Protein AF-A0A916KN23-F1 (afdb_monomer_lite)

Secondary structure (DSSP, 8-state):
------HHHHHHHHHHTTEE--TTTSS-HHHHHHHSEESS-----HHHHHHHHHHHHHHH---SHHHHHHHHHHHHHHHHHTT--

Structure (mmCIF, N/CA/C/O backbone):
data_AF-A0A916KN23-F1
#
_entry.id   AF-A0A916KN23-F1
#
loop_
_atom_site.group_PDB
_atom_site.id
_atom_site.type_symbol
_atom_site.label_atom_id
_atom_site.label_alt_id
_atom_site.label_comp_id
_atom_site.label_asym_id
_atom_site.label_entity_id
_atom_site.label_seq_id
_atom_site.pdbx_PDB_ins_code
_atom_site.Cartn_x
_atom_site.Cartn_y
_atom_site.Cartn_z
_atom_site.occupancy
_atom_site.B_iso_or_equiv
_atom_site.auth_seq_id
_atom_site.auth_comp_id
_atom_site.auth_asym_id
_atom_site.auth_atom_id
_atom_site.pdbx_PDB_model_num
ATOM 1 N N . MET A 1 1 ? 19.060 12.072 6.789 1.00 39.47 1 MET A N 1
ATOM 2 C CA . MET A 1 1 ? 17.952 12.827 6.172 1.00 39.47 1 MET A CA 1
ATOM 3 C C . MET A 1 1 ? 16.687 12.019 6.385 1.00 39.47 1 MET A C 1
ATOM 5 O O . MET A 1 1 ? 16.599 10.924 5.851 1.00 39.47 1 MET A O 1
ATOM 9 N N . SER A 1 2 ? 15.772 12.479 7.235 1.00 47.31 2 SER A N 1
ATOM 10 C CA . SER A 1 2 ? 14.452 11.867 7.393 1.00 47.31 2 SER A CA 1
ATOM 11 C C . SER A 1 2 ? 13.679 12.091 6.094 1.00 47.31 2 SER A C 1
ATOM 13 O O . SER A 1 2 ? 13.241 13.207 5.832 1.00 47.31 2 SER A O 1
ATOM 15 N N . GLN A 1 3 ? 13.580 11.066 5.243 1.00 58.22 3 GLN A N 1
ATOM 16 C CA . GLN A 1 3 ? 12.698 11.110 4.078 1.00 58.22 3 GLN A CA 1
ATOM 17 C C . GLN A 1 3 ? 11.270 11.286 4.587 1.00 58.22 3 GLN A C 1
ATOM 19 O O . GLN A 1 3 ? 10.670 10.370 5.149 1.00 58.22 3 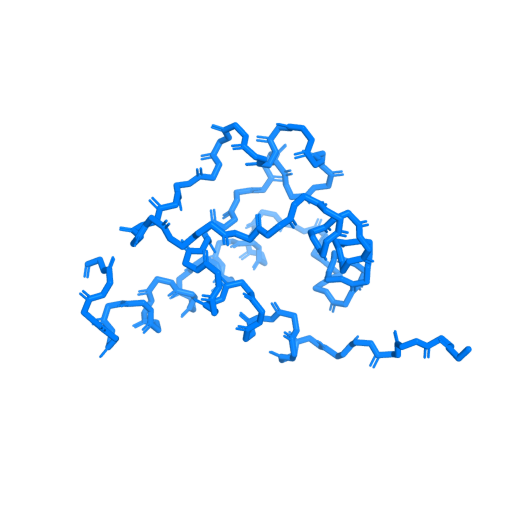GLN A O 1
ATOM 24 N N . GLN A 1 4 ? 10.754 12.502 4.455 1.00 68.38 4 GLN A N 1
ATOM 25 C CA . GLN A 1 4 ? 9.386 12.822 4.810 1.00 68.38 4 GLN A CA 1
ATOM 26 C C . GLN A 1 4 ? 8.509 12.380 3.641 1.00 68.38 4 GLN A C 1
ATOM 28 O O . GLN A 1 4 ? 8.206 13.167 2.753 1.00 68.38 4 GLN A O 1
ATOM 33 N N . VAL A 1 5 ? 8.184 11.086 3.613 1.00 80.94 5 VAL A N 1
ATOM 34 C CA . VAL A 1 5 ? 7.274 10.518 2.616 1.00 80.94 5 VAL A CA 1
ATOM 35 C C . VAL A 1 5 ? 5.887 11.092 2.867 1.00 80.94 5 VAL A C 1
ATOM 37 O O . VAL A 1 5 ? 5.358 10.994 3.976 1.00 80.94 5 VAL A O 1
ATOM 40 N N . ASN A 1 6 ? 5.299 11.716 1.854 1.00 88.25 6 ASN A N 1
ATOM 41 C CA . ASN A 1 6 ? 3.923 12.186 1.927 1.00 88.25 6 ASN A CA 1
ATOM 42 C C . ASN A 1 6 ? 2.937 11.076 1.513 1.00 88.25 6 ASN A C 1
ATOM 44 O O . ASN A 1 6 ? 3.308 10.034 0.966 1.00 88.25 6 ASN A O 1
ATOM 48 N N . LYS A 1 7 ? 1.645 11.289 1.787 1.00 87.44 7 LYS A N 1
ATOM 49 C CA . LYS A 1 7 ? 0.605 10.287 1.514 1.00 87.44 7 LYS A CA 1
ATOM 50 C C . LYS A 1 7 ? 0.530 9.901 0.031 1.00 87.44 7 LYS A C 1
ATOM 52 O O . LYS A 1 7 ? 0.291 8.741 -0.281 1.00 87.44 7 LYS A O 1
ATOM 57 N N . GLU A 1 8 ? 0.749 10.845 -0.879 1.00 89.31 8 GLU A N 1
ATOM 58 C CA . GLU A 1 8 ? 0.699 10.599 -2.322 1.00 89.31 8 GLU A CA 1
ATOM 59 C C . GLU A 1 8 ? 1.896 9.769 -2.803 1.00 89.31 8 GLU A C 1
ATOM 61 O O . GLU A 1 8 ? 1.726 8.810 -3.552 1.00 89.31 8 GLU A O 1
ATOM 66 N N . GLU A 1 9 ? 3.098 10.059 -2.310 1.00 89.62 9 GLU A N 1
ATOM 67 C CA . GLU A 1 9 ? 4.304 9.266 -2.562 1.00 89.62 9 GLU A CA 1
ATOM 68 C C . GLU A 1 9 ? 4.145 7.828 -2.063 1.00 89.62 9 GLU A C 1
ATOM 70 O O . GLU A 1 9 ? 4.536 6.886 -2.755 1.00 89.62 9 GLU A O 1
ATOM 75 N N . ALA A 1 10 ? 3.506 7.643 -0.906 1.00 88.88 10 ALA A N 1
ATOM 76 C CA . ALA A 1 10 ? 3.207 6.323 -0.369 1.00 88.88 10 ALA A CA 1
ATOM 77 C C . ALA A 1 10 ? 2.218 5.536 -1.242 1.00 88.88 10 ALA A C 1
ATOM 79 O O . ALA A 1 10 ? 2.436 4.354 -1.523 1.00 88.88 10 ALA A O 1
ATOM 80 N N . ILE A 1 11 ? 1.166 6.195 -1.733 1.00 90.19 11 ILE A N 1
ATOM 81 C CA . ILE A 1 11 ? 0.210 5.605 -2.680 1.00 90.19 11 ILE A CA 1
ATOM 82 C C . ILE A 1 11 ? 0.916 5.230 -3.987 1.00 90.19 11 ILE A C 1
ATOM 84 O O . ILE A 1 11 ? 0.780 4.104 -4.468 1.00 90.19 11 ILE A O 1
ATOM 88 N N . ASN A 1 12 ? 1.711 6.145 -4.540 1.00 89.56 12 ASN A N 1
ATOM 89 C CA . ASN A 1 12 ? 2.456 5.931 -5.776 1.00 89.56 12 ASN A CA 1
ATOM 90 C C . ASN A 1 12 ? 3.466 4.796 -5.645 1.00 89.56 12 ASN A C 1
ATOM 92 O O . ASN A 1 12 ? 3.649 4.034 -6.593 1.00 89.56 12 ASN A O 1
ATOM 96 N N . TRP A 1 13 ? 4.086 4.634 -4.477 1.00 88.19 13 TRP A N 1
ATOM 97 C CA . TRP A 1 13 ? 4.955 3.499 -4.205 1.00 88.19 13 TRP A CA 1
ATOM 98 C C . TRP A 1 13 ? 4.177 2.180 -4.259 1.00 88.19 13 TRP A C 1
ATOM 100 O O . TRP A 1 13 ? 4.576 1.285 -5.001 1.00 88.19 13 TRP 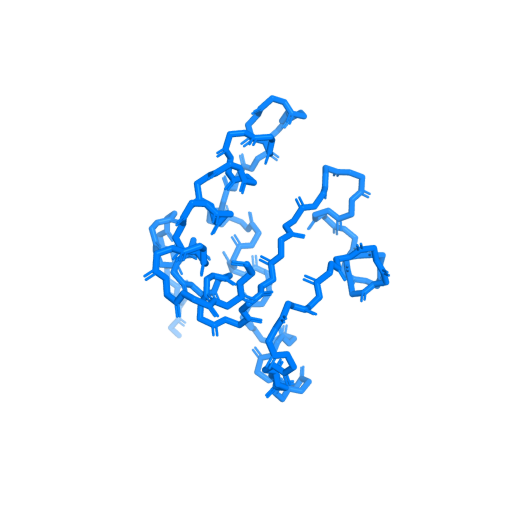A O 1
ATOM 110 N N . LEU A 1 14 ? 3.025 2.080 -3.582 1.00 87.06 14 LEU A N 1
ATOM 111 C CA . LEU A 1 14 ? 2.168 0.884 -3.622 1.00 87.06 14 LEU A CA 1
ATOM 112 C C . LEU A 1 14 ? 1.685 0.550 -5.042 1.00 87.06 14 LEU A C 1
ATOM 114 O O . LEU A 1 14 ? 1.717 -0.615 -5.448 1.00 87.06 14 LEU A O 1
ATOM 118 N N . ILE A 1 15 ? 1.307 1.567 -5.824 1.00 88.38 15 ILE A N 1
ATOM 119 C CA . ILE A 1 15 ? 0.946 1.413 -7.240 1.00 88.3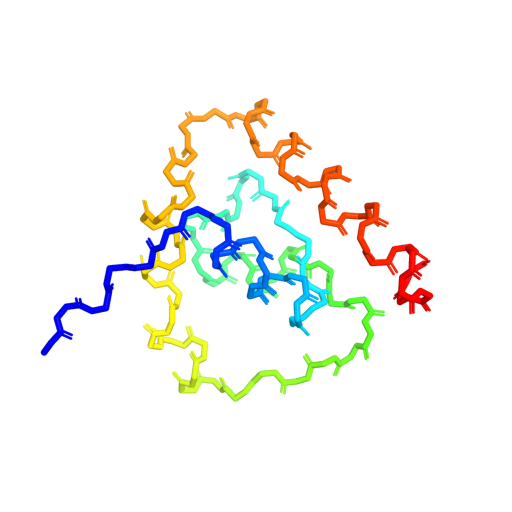8 15 ILE A CA 1
ATOM 120 C C . ILE A 1 15 ? 2.155 0.934 -8.040 1.00 88.38 15 ILE A C 1
ATOM 122 O O . ILE A 1 15 ? 2.050 -0.043 -8.778 1.00 88.38 15 ILE A O 1
ATOM 126 N N . LYS A 1 16 ? 3.322 1.571 -7.891 1.00 85.94 16 LYS A N 1
ATOM 127 C CA . LYS A 1 16 ? 4.560 1.204 -8.596 1.00 85.94 16 LYS A CA 1
ATOM 128 C C . LYS A 1 16 ? 4.897 -0.266 -8.383 1.00 85.94 16 LYS A C 1
ATOM 130 O O . LYS A 1 16 ? 5.241 -0.950 -9.341 1.00 85.94 16 LYS A O 1
ATOM 135 N N . ILE A 1 17 ? 4.722 -0.770 -7.167 1.00 82.62 17 ILE A N 1
ATOM 136 C CA . ILE A 1 17 ? 5.029 -2.158 -6.815 1.00 82.62 17 ILE A CA 1
ATOM 137 C C . ILE A 1 17 ? 3.848 -3.126 -6.999 1.00 82.62 17 ILE A C 1
ATOM 139 O O . ILE A 1 17 ? 3.935 -4.283 -6.591 1.00 82.62 17 ILE A O 1
ATOM 143 N N . GLY A 1 18 ? 2.732 -2.662 -7.573 1.00 81.50 18 GLY A N 1
ATOM 144 C CA . GLY A 1 18 ? 1.596 -3.507 -7.948 1.00 81.50 18 GLY A CA 1
ATOM 145 C C . GLY A 1 18 ? 0.874 -4.147 -6.762 1.00 81.50 18 GLY A C 1
ATOM 146 O O . GLY A 1 18 ? 0.332 -5.244 -6.901 1.00 81.50 18 GLY A O 1
ATOM 147 N N . THR A 1 19 ? 0.907 -3.504 -5.592 1.00 82.62 19 THR A N 1
ATOM 148 C CA . THR A 1 19 ? 0.516 -4.110 -4.313 1.00 82.62 19 THR A CA 1
ATOM 149 C C . THR A 1 19 ? -0.749 -3.477 -3.748 1.00 82.62 19 THR A C 1
ATOM 151 O O . THR A 1 19 ? -0.823 -2.265 -3.565 1.00 82.62 19 THR A O 1
ATOM 154 N N . ILE A 1 20 ? -1.737 -4.319 -3.432 1.00 83.94 20 ILE A N 1
ATOM 155 C CA . ILE A 1 20 ? -3.029 -3.905 -2.872 1.00 83.94 20 ILE A CA 1
ATOM 156 C C . ILE A 1 20 ? -3.057 -4.185 -1.358 1.00 83.94 20 ILE A C 1
ATOM 158 O O . ILE A 1 20 ? -3.003 -5.357 -0.978 1.00 83.94 20 ILE A O 1
ATOM 162 N N . PRO A 1 21 ? -3.164 -3.153 -0.496 1.00 82.56 21 PRO A N 1
ATOM 163 C CA . PRO A 1 21 ? -3.159 -3.310 0.955 1.00 82.56 21 PRO A CA 1
ATOM 164 C C . PRO A 1 21 ? -4.492 -3.818 1.534 1.00 82.56 21 PRO A C 1
ATOM 166 O O . PRO A 1 21 ? -5.583 -3.459 1.071 1.00 82.56 21 PRO A O 1
ATOM 169 N N . TYR A 1 22 ? -4.394 -4.581 2.626 1.00 81.94 22 TYR A N 1
ATOM 170 C CA . TYR A 1 22 ? -5.525 -4.988 3.468 1.00 81.94 22 TYR A CA 1
ATOM 171 C C . TYR A 1 22 ? -5.341 -4.503 4.908 1.00 81.94 22 TYR A C 1
ATOM 173 O O . TYR A 1 22 ? -4.211 -4.444 5.392 1.00 81.94 22 TYR A O 1
ATOM 181 N N . TRP A 1 23 ? -6.448 -4.141 5.567 1.00 78.00 23 TRP A N 1
ATOM 182 C CA . TRP A 1 23 ? -6.458 -3.497 6.889 1.00 78.00 23 TRP A CA 1
ATOM 183 C C . TRP A 1 23 ? -5.813 -4.357 7.974 1.00 78.00 23 TRP A C 1
ATOM 185 O O . TRP A 1 23 ? -4.968 -3.888 8.724 1.00 78.00 23 TRP A O 1
ATOM 195 N N . ASP A 1 24 ? -6.144 -5.641 7.985 1.00 78.19 24 ASP A N 1
ATOM 196 C CA . ASP A 1 24 ? -5.564 -6.660 8.861 1.00 78.19 24 ASP A CA 1
ATOM 197 C C . ASP A 1 24 ? -4.040 -6.801 8.723 1.00 78.19 24 ASP A C 1
ATOM 199 O O . ASP A 1 24 ? -3.371 -7.295 9.628 1.00 78.19 24 ASP A O 1
ATOM 203 N N . SER A 1 25 ? -3.484 -6.368 7.594 1.00 76.50 25 SER A N 1
ATOM 204 C CA . SER A 1 25 ? -2.105 -6.635 7.208 1.00 76.50 25 SER A CA 1
ATOM 205 C C . SER A 1 25 ? -1.218 -5.386 7.151 1.00 76.50 25 SER A C 1
ATOM 207 O O . SER A 1 25 ? 0.000 -5.525 7.188 1.00 76.50 25 SER A O 1
ATOM 209 N N . ILE A 1 26 ? -1.793 -4.178 7.088 1.00 76.38 26 ILE A N 1
ATOM 210 C CA . ILE A 1 26 ? -1.071 -2.935 6.762 1.00 76.38 26 ILE A CA 1
ATOM 211 C C . ILE A 1 26 ? 0.018 -2.566 7.781 1.00 76.38 26 ILE A C 1
ATOM 213 O O . ILE A 1 26 ? 1.084 -2.106 7.390 1.00 76.38 26 ILE A O 1
ATOM 217 N N . ASP A 1 27 ? -0.184 -2.849 9.065 1.00 75.06 27 ASP A N 1
ATOM 218 C CA . ASP A 1 27 ? 0.817 -2.549 10.101 1.00 75.06 27 ASP A CA 1
ATOM 219 C C . ASP A 1 27 ? 1.751 -3.736 10.382 1.00 75.06 27 ASP A C 1
ATOM 221 O O . ASP A 1 27 ? 2.828 -3.594 10.966 1.00 75.06 27 ASP A O 1
ATOM 225 N N . ASN A 1 28 ? 1.376 -4.932 9.927 1.00 77.50 28 ASN A N 1
ATOM 226 C CA . ASN A 1 28 ? 2.129 -6.159 10.138 1.00 77.50 28 ASN A CA 1
ATOM 227 C C . ASN A 1 28 ? 2.816 -6.577 8.840 1.00 77.50 28 ASN A C 1
ATOM 229 O O . ASN A 1 28 ? 2.300 -7.386 8.085 1.00 77.50 28 ASN A O 1
ATOM 233 N N . ARG A 1 29 ? 4.022 -6.064 8.594 1.00 73.12 29 ARG A N 1
ATOM 234 C CA . ARG A 1 29 ? 4.801 -6.314 7.365 1.00 73.12 29 ARG A CA 1
ATOM 235 C C . ARG A 1 29 ? 4.894 -7.796 6.928 1.00 73.12 29 ARG A C 1
ATOM 237 O O . ARG A 1 29 ? 4.697 -8.064 5.742 1.00 73.12 29 ARG A O 1
ATOM 244 N N . PRO A 1 30 ? 5.193 -8.782 7.804 1.00 77.69 30 PRO A N 1
ATOM 245 C CA . PRO A 1 30 ? 5.121 -10.198 7.426 1.00 77.69 30 PRO A CA 1
ATOM 246 C C . PRO A 1 30 ? 3.747 -10.630 6.906 1.00 77.69 30 PRO A C 1
ATOM 248 O O . PRO A 1 30 ? 3.658 -11.369 5.924 1.00 77.69 30 PRO A O 1
ATOM 251 N N . LEU A 1 31 ? 2.683 -10.169 7.562 1.00 71.62 31 LEU A N 1
ATOM 252 C CA . LEU A 1 31 ? 1.308 -10.458 7.179 1.00 71.62 31 LEU A CA 1
ATOM 253 C C . LEU A 1 31 ? 0.917 -9.703 5.905 1.00 71.62 31 LEU A C 1
ATOM 255 O O . LEU A 1 31 ? 0.318 -10.306 5.023 1.00 71.62 31 LEU A O 1
ATOM 259 N N . PHE A 1 32 ? 1.349 -8.448 5.760 1.00 75.38 32 PHE A N 1
ATOM 260 C CA . PHE A 1 32 ? 1.232 -7.644 4.549 1.00 75.38 32 PHE A CA 1
ATOM 261 C C . PHE A 1 32 ? 1.751 -8.426 3.357 1.00 75.38 32 PHE A C 1
ATOM 263 O O . PHE A 1 32 ? 0.985 -8.755 2.466 1.00 75.38 32 PHE A O 1
ATOM 270 N N . ARG A 1 33 ? 3.014 -8.862 3.394 1.00 74.25 33 ARG A N 1
ATOM 271 C CA . ARG A 1 33 ? 3.628 -9.658 2.320 1.00 74.25 33 ARG A CA 1
ATOM 272 C C . ARG A 1 33 ? 2.859 -10.937 1.981 1.00 74.25 33 ARG A C 1
ATOM 274 O O . ARG A 1 33 ? 2.945 -11.397 0.846 1.00 74.25 33 ARG A O 1
ATOM 281 N N . ARG A 1 34 ? 2.165 -11.534 2.956 1.00 72.12 34 ARG A N 1
ATOM 282 C CA . ARG A 1 34 ? 1.415 -12.786 2.787 1.00 72.12 34 ARG A CA 1
ATOM 283 C C . ARG A 1 34 ? 0.013 -12.564 2.216 1.00 72.12 34 ARG A C 1
ATOM 285 O O . ARG A 1 34 ? -0.425 -13.372 1.405 1.00 72.12 34 ARG A O 1
ATOM 292 N N . ILE A 1 35 ? -0.691 -11.533 2.677 1.00 67.88 35 ILE A N 1
ATOM 293 C CA . ILE A 1 35 ? -2.102 -11.277 2.345 1.00 67.88 35 ILE A CA 1
ATOM 294 C C . ILE A 1 35 ? -2.228 -10.399 1.096 1.00 67.88 35 ILE A C 1
ATOM 296 O O . ILE A 1 35 ? -3.191 -10.528 0.338 1.00 67.88 35 ILE A O 1
ATOM 300 N N . VAL A 1 36 ? -1.250 -9.531 0.835 1.00 70.56 36 VAL A N 1
ATOM 301 C CA . VAL A 1 36 ? -1.286 -8.668 -0.344 1.00 70.56 36 VAL A CA 1
ATOM 302 C C . VAL A 1 36 ? -1.189 -9.483 -1.624 1.00 70.56 36 VAL A C 1
ATOM 304 O O . VAL A 1 36 ? -0.341 -10.363 -1.787 1.00 70.56 36 VAL A O 1
ATOM 307 N N . LYS A 1 37 ? -2.040 -9.131 -2.584 1.00 66.50 37 LYS A N 1
ATOM 308 C CA . LYS A 1 37 ? -1.922 -9.636 -3.947 1.00 66.50 37 LYS A CA 1
ATOM 309 C C . LYS A 1 37 ? -0.922 -8.768 -4.699 1.00 66.50 37 LYS A C 1
ATOM 311 O O . LYS A 1 37 ? -1.149 -7.569 -4.865 1.00 66.50 37 LYS A O 1
ATOM 316 N N . LYS A 1 38 ? 0.177 -9.381 -5.143 1.00 68.69 38 LYS A N 1
ATOM 317 C CA . LYS A 1 38 ? 1.052 -8.804 -6.169 1.00 68.69 38 LYS A CA 1
ATOM 318 C C . LYS A 1 38 ? 0.420 -9.084 -7.516 1.00 68.69 38 LYS A C 1
ATOM 320 O O . LYS A 1 38 ? 0.281 -10.243 -7.895 1.00 68.69 38 LYS A O 1
ATOM 325 N N . ASN A 1 39 ? 0.014 -8.033 -8.203 1.00 68.81 39 ASN A N 1
ATOM 326 C CA . ASN A 1 39 ? -0.842 -8.187 -9.370 1.00 68.81 39 ASN A CA 1
ATOM 327 C C . ASN A 1 39 ? -0.092 -8.364 -10.686 1.00 68.81 39 ASN A C 1
ATOM 329 O O . ASN A 1 39 ? -0.584 -9.021 -11.592 1.00 68.81 39 ASN A O 1
ATOM 333 N N . ASP A 1 40 ? 1.120 -7.834 -10.778 1.00 66.94 40 ASP A N 1
ATOM 334 C CA . ASP A 1 40 ? 1.882 -7.802 -12.024 1.00 66.94 40 ASP A CA 1
ATOM 335 C C . ASP A 1 40 ? 3.264 -8.458 -11.892 1.00 66.94 40 ASP A C 1
ATOM 337 O O . ASP A 1 40 ? 4.137 -8.290 -12.738 1.00 66.94 40 ASP A O 1
ATOM 341 N N . GLY A 1 41 ? 3.494 -9.171 -10.787 1.00 64.44 41 GLY A N 1
ATOM 342 C CA . GLY A 1 41 ? 4.768 -9.830 -10.527 1.00 64.44 41 GLY A CA 1
ATOM 343 C C . GLY A 1 41 ? 5.943 -8.878 -10.282 1.00 64.44 41 GLY A C 1
ATOM 344 O O . GLY A 1 41 ? 7.076 -9.364 -10.234 1.00 64.44 41 GLY A O 1
ATOM 345 N N . THR A 1 42 ? 5.716 -7.568 -10.081 1.00 67.25 42 THR A N 1
ATOM 346 C CA . THR A 1 42 ? 6.794 -6.627 -9.749 1.00 67.25 42 THR A CA 1
ATOM 347 C C . THR A 1 42 ? 7.509 -7.095 -8.482 1.00 67.25 42 THR A C 1
ATOM 349 O O . THR A 1 42 ? 6.967 -7.116 -7.370 1.00 67.25 42 THR A O 1
ATOM 352 N N . LYS A 1 43 ? 8.762 -7.522 -8.657 1.00 65.19 43 LYS A N 1
ATOM 353 C CA . LYS A 1 43 ? 9.649 -7.889 -7.557 1.00 65.19 43 LYS A CA 1
ATOM 354 C C . LYS A 1 43 ? 10.344 -6.625 -7.076 1.00 65.19 43 LYS A C 1
ATOM 356 O O . LYS A 1 43 ? 11.220 -6.096 -7.748 1.00 65.19 43 LYS A O 1
ATOM 361 N N . VAL A 1 44 ? 9.933 -6.148 -5.909 1.00 69.06 44 VAL A N 1
ATOM 362 C CA . VAL A 1 44 ? 10.709 -5.173 -5.139 1.00 69.06 44 VAL A CA 1
ATOM 363 C C . VAL A 1 44 ? 11.825 -5.928 -4.440 1.00 69.06 44 VAL A C 1
ATOM 365 O O . VAL A 1 44 ? 11.576 -7.001 -3.880 1.00 69.06 44 VAL A O 1
ATOM 368 N N . ASP A 1 45 ? 13.039 -5.386 -4.488 1.00 75.88 45 ASP A N 1
ATOM 369 C CA . ASP A 1 45 ? 14.135 -5.907 -3.683 1.00 75.88 45 ASP A CA 1
ATOM 370 C C . ASP A 1 45 ? 13.767 -5.834 -2.194 1.00 75.88 45 ASP A C 1
ATOM 372 O O . ASP A 1 45 ? 13.158 -4.867 -1.727 1.00 75.88 45 ASP A O 1
ATOM 376 N N . ARG A 1 46 ? 14.118 -6.878 -1.443 1.00 73.00 46 ARG A N 1
ATOM 377 C CA . ARG A 1 46 ? 13.766 -6.994 -0.028 1.00 73.00 46 ARG A CA 1
ATOM 378 C C . ARG A 1 46 ? 14.321 -5.834 0.798 1.00 73.00 46 ARG A C 1
ATOM 380 O O . ARG A 1 46 ? 13.626 -5.382 1.701 1.00 73.00 46 ARG A O 1
ATOM 387 N N . VAL A 1 47 ? 15.526 -5.364 0.488 1.00 76.25 47 VAL A N 1
ATOM 388 C CA . VAL A 1 47 ? 16.181 -4.240 1.165 1.00 76.25 47 VAL A CA 1
ATOM 389 C C . VAL A 1 47 ? 15.410 -2.955 0.884 1.00 76.25 47 VAL A C 1
ATOM 391 O O . VAL A 1 47 ? 15.015 -2.264 1.816 1.00 76.25 47 VAL A O 1
ATOM 394 N N . THR A 1 48 ? 15.078 -2.698 -0.384 1.00 76.75 48 THR A N 1
ATOM 395 C CA . THR A 1 48 ? 14.283 -1.524 -0.782 1.00 76.75 48 THR A CA 1
ATOM 396 C C . THR A 1 48 ? 12.904 -1.511 -0.123 1.00 76.75 48 THR A C 1
ATOM 398 O O . THR A 1 48 ? 12.412 -0.459 0.281 1.00 76.75 48 THR A O 1
ATOM 401 N N . GLU A 1 49 ? 12.265 -2.673 0.002 1.00 79.62 49 GLU A N 1
ATOM 402 C CA . GLU A 1 49 ? 10.994 -2.794 0.712 1.00 79.62 49 GLU A CA 1
ATOM 403 C C . GLU A 1 49 ? 11.166 -2.557 2.218 1.00 79.62 49 GLU A C 1
ATOM 405 O O . GLU A 1 49 ? 10.376 -1.835 2.817 1.00 79.62 49 GLU A O 1
ATOM 410 N N . GLU A 1 50 ? 12.191 -3.141 2.843 1.00 79.94 50 GLU A N 1
ATOM 411 C CA . GLU A 1 50 ? 12.432 -3.018 4.284 1.00 79.94 50 GLU A CA 1
ATOM 412 C C . GLU A 1 50 ? 12.779 -1.592 4.714 1.00 79.94 50 GLU A C 1
ATOM 414 O O . GLU A 1 50 ? 12.348 -1.181 5.793 1.00 79.94 50 GLU A O 1
ATOM 419 N N . GLU A 1 51 ? 13.483 -0.845 3.866 1.00 84.50 51 GLU A N 1
ATOM 420 C CA . GLU A 1 51 ? 13.814 0.562 4.083 1.00 84.50 51 GLU A CA 1
ATOM 421 C C . GLU A 1 51 ? 12.612 1.476 3.849 1.00 84.50 51 GLU A C 1
ATOM 423 O O . GLU A 1 51 ? 12.349 2.343 4.676 1.00 84.50 51 GLU A O 1
ATOM 428 N N . ALA A 1 52 ? 11.852 1.285 2.765 1.00 82.69 52 ALA A N 1
ATOM 429 C CA . ALA A 1 52 ? 10.734 2.167 2.432 1.00 82.69 52 ALA A CA 1
ATOM 430 C C . ALA A 1 52 ? 9.517 1.952 3.347 1.00 82.69 52 ALA A C 1
ATOM 432 O O . ALA A 1 52 ? 8.834 2.913 3.707 1.00 82.69 52 ALA A O 1
ATOM 433 N N . TRP A 1 53 ? 9.245 0.703 3.739 1.00 82.94 53 TRP A N 1
ATOM 434 C CA . TRP A 1 53 ? 8.004 0.295 4.402 1.00 82.94 53 TRP A CA 1
ATOM 435 C C . TRP A 1 53 ? 7.600 1.139 5.623 1.00 82.94 53 TRP A C 1
ATOM 437 O O . TRP A 1 53 ? 6.456 1.599 5.653 1.00 82.94 53 TRP A O 1
ATOM 447 N N . PRO A 1 54 ? 8.481 1.405 6.610 1.00 84.19 54 PRO A N 1
ATOM 448 C CA . PRO A 1 54 ? 8.105 2.188 7.788 1.00 84.19 54 PRO A CA 1
ATOM 449 C C . PRO A 1 54 ? 7.657 3.610 7.431 1.00 84.19 54 PRO A C 1
ATOM 451 O O . PRO A 1 54 ? 6.730 4.138 8.044 1.00 84.19 54 PRO A O 1
ATOM 454 N N . PHE A 1 55 ? 8.277 4.214 6.413 1.00 87.00 55 PHE A N 1
ATOM 455 C CA . PHE A 1 55 ? 7.915 5.548 5.941 1.00 87.00 55 PHE A CA 1
ATOM 456 C C . PHE A 1 55 ? 6.589 5.531 5.180 1.00 87.00 55 PHE A C 1
ATOM 458 O O . PHE A 1 55 ? 5.771 6.419 5.396 1.00 87.00 55 PHE A O 1
ATOM 465 N N . ILE A 1 56 ? 6.343 4.502 4.357 1.00 86.69 56 ILE A N 1
ATOM 466 C CA . ILE A 1 56 ? 5.072 4.327 3.637 1.00 86.69 56 ILE A CA 1
ATOM 467 C C . ILE A 1 56 ? 3.912 4.208 4.630 1.00 86.69 56 ILE A C 1
ATOM 469 O O . ILE A 1 56 ? 2.933 4.939 4.513 1.00 86.69 56 ILE A O 1
ATOM 473 N N . ILE A 1 57 ? 4.018 3.332 5.634 1.00 84.56 57 ILE A N 1
ATOM 474 C CA . ILE A 1 57 ? 2.933 3.119 6.604 1.00 84.56 57 ILE A CA 1
ATOM 475 C C . ILE A 1 57 ? 2.672 4.363 7.443 1.00 84.56 57 ILE A C 1
ATOM 477 O O . ILE A 1 57 ? 1.522 4.785 7.579 1.00 84.56 57 ILE A O 1
ATOM 481 N N . ASN A 1 58 ? 3.733 5.009 7.925 1.00 86.75 58 ASN A N 1
ATOM 482 C CA . ASN A 1 58 ? 3.598 6.244 8.685 1.00 86.75 58 ASN A CA 1
ATOM 483 C C . ASN A 1 58 ? 2.963 7.375 7.851 1.00 86.75 58 ASN A C 1
ATOM 485 O O . AS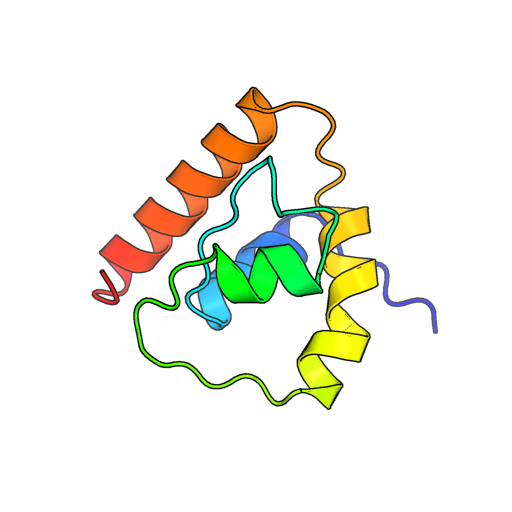N A 1 58 ? 2.137 8.126 8.360 1.00 86.75 58 ASN A O 1
ATOM 489 N N . ALA A 1 59 ? 3.302 7.470 6.561 1.00 87.25 59 ALA A N 1
ATOM 490 C CA . ALA A 1 59 ? 2.740 8.458 5.640 1.00 87.25 59 ALA A CA 1
ATOM 491 C C . ALA A 1 59 ? 1.267 8.195 5.290 1.00 87.25 59 ALA A C 1
ATOM 493 O O . ALA A 1 59 ? 0.489 9.135 5.114 1.00 87.25 59 ALA A O 1
ATOM 494 N N . LEU A 1 60 ? 0.870 6.923 5.183 1.00 85.88 60 LEU A N 1
ATOM 495 C CA . LEU A 1 60 ? -0.523 6.542 4.948 1.00 85.88 60 LEU A CA 1
ATOM 496 C C .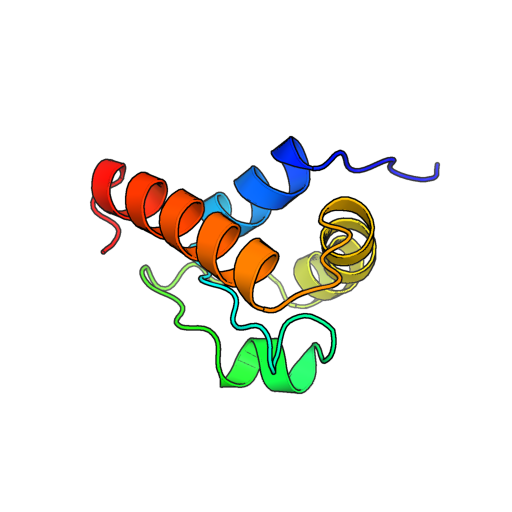 LEU A 1 60 ? -1.392 6.829 6.174 1.00 85.88 60 LEU A C 1
ATOM 498 O O . LEU A 1 60 ? -2.547 7.227 6.001 1.00 85.88 60 LEU A O 1
ATOM 502 N N . GLY A 1 61 ? -0.833 6.659 7.380 1.00 83.38 61 GLY A N 1
ATOM 503 C CA . GLY A 1 61 ? -1.441 7.072 8.646 1.00 83.38 61 GLY A CA 1
ATOM 504 C C . GLY A 1 61 ? -2.845 6.510 8.862 1.00 83.38 61 GLY A C 1
ATOM 505 O O . GLY A 1 61 ? -3.687 7.196 9.441 1.00 83.38 61 GLY A O 1
ATOM 506 N N . MET A 1 62 ? -3.118 5.311 8.340 1.00 82.50 62 MET A N 1
ATOM 507 C CA . MET A 1 62 ? -4.455 4.723 8.341 1.00 82.50 62 MET A CA 1
ATOM 508 C C . MET A 1 62 ? -4.800 4.205 9.729 1.00 82.50 62 MET A C 1
ATOM 510 O O . MET A 1 62 ? -4.049 3.437 10.319 1.00 82.50 62 MET A O 1
ATOM 514 N N . LYS A 1 63 ? -5.942 4.644 10.252 1.00 79.75 63 LYS A N 1
ATOM 515 C CA . LYS A 1 63 ? -6.420 4.324 11.602 1.00 79.75 63 LYS A CA 1
ATOM 516 C C . LYS A 1 63 ? -7.697 3.496 11.580 1.00 79.75 63 LYS A C 1
ATOM 518 O O . LYS A 1 63 ? -8.135 3.035 12.631 1.00 79.75 63 LYS A O 1
ATOM 523 N N . THR A 1 64 ? -8.299 3.322 10.405 1.00 85.94 64 THR A N 1
ATOM 524 C CA . THR A 1 64 ? -9.569 2.621 10.237 1.00 85.94 64 THR A CA 1
ATOM 525 C C . THR A 1 64 ? -9.587 1.711 9.009 1.00 85.94 64 THR A C 1
ATOM 527 O O . THR A 1 64 ? -8.906 1.939 8.002 1.00 85.94 64 THR A O 1
ATOM 530 N N . GLU A 1 65 ? -10.453 0.699 9.065 1.00 87.12 65 GLU A N 1
ATOM 531 C CA . GLU A 1 65 ? -10.728 -0.191 7.935 1.00 87.12 65 GLU A CA 1
ATOM 532 C C . GLU A 1 65 ? -11.260 0.581 6.716 1.00 87.12 65 GLU A C 1
ATOM 534 O O . GLU A 1 65 ? -10.817 0.338 5.595 1.00 87.12 65 GLU A O 1
ATOM 539 N N . ALA A 1 66 ? -12.128 1.575 6.936 1.00 87.44 66 ALA A N 1
ATOM 540 C CA . ALA A 1 66 ? -12.697 2.409 5.876 1.00 87.44 66 ALA A CA 1
ATOM 541 C C . ALA A 1 66 ? -11.636 3.234 5.120 1.00 87.44 66 ALA A C 1
ATOM 543 O O . ALA A 1 66 ? -11.685 3.338 3.892 1.00 87.44 66 ALA A O 1
ATOM 544 N N . GLU A 1 67 ? -10.642 3.789 5.823 1.00 87.56 67 GLU A N 1
ATOM 545 C CA . GLU A 1 67 ? -9.516 4.487 5.185 1.00 87.56 67 GLU A CA 1
ATOM 546 C C . GLU A 1 67 ? -8.700 3.536 4.308 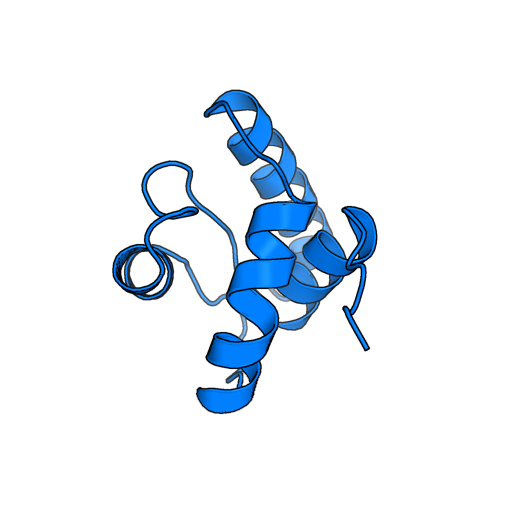1.00 87.56 67 GLU A C 1
ATOM 548 O O . GLU A 1 67 ? -8.322 3.889 3.187 1.00 87.56 67 GLU A O 1
ATOM 553 N N . THR A 1 68 ? -8.496 2.307 4.783 1.00 87.50 68 THR A N 1
ATOM 554 C CA . THR A 1 68 ? -7.776 1.275 4.033 1.00 87.50 68 THR A CA 1
ATOM 555 C C . THR A 1 68 ? -8.562 0.787 2.827 1.00 87.50 68 THR A C 1
ATOM 557 O O . THR A 1 68 ? -7.979 0.574 1.767 1.00 87.50 68 THR A O 1
ATOM 560 N N . GLU A 1 69 ? -9.883 0.653 2.933 1.00 89.50 69 GLU A N 1
ATOM 561 C CA . GLU A 1 69 ? -10.742 0.308 1.800 1.00 89.50 69 GLU A CA 1
ATOM 562 C C . GLU A 1 69 ? -10.728 1.408 0.725 1.00 89.50 69 GLU A C 1
ATOM 564 O O . GLU A 1 69 ? -10.636 1.118 -0.470 1.00 89.50 69 GLU A O 1
ATOM 569 N N . SER A 1 70 ? -10.759 2.679 1.131 1.00 90.25 70 SER A N 1
ATOM 570 C CA . SER A 1 70 ? -10.648 3.819 0.213 1.00 90.25 70 SER A CA 1
ATOM 571 C C . SER A 1 70 ? -9.297 3.840 -0.514 1.00 90.25 70 SER A C 1
ATOM 573 O O . SER A 1 70 ? -9.235 3.985 -1.743 1.00 90.25 70 SER A O 1
ATOM 575 N N . LEU A 1 71 ? -8.205 3.603 0.221 1.00 89.75 71 LEU A N 1
ATOM 576 C CA . LEU A 1 71 ? -6.875 3.439 -0.361 1.00 89.75 71 LEU A CA 1
ATOM 577 C C . LEU A 1 71 ? -6.842 2.268 -1.351 1.00 89.75 71 LEU A C 1
ATOM 579 O O . LEU A 1 71 ? -6.336 2.411 -2.464 1.00 89.75 71 LEU A O 1
ATOM 583 N N . ARG A 1 72 ? -7.420 1.126 -0.967 1.00 89.12 72 ARG A N 1
ATOM 584 C CA . ARG A 1 72 ? -7.499 -0.074 -1.802 1.00 89.12 72 ARG A CA 1
ATOM 585 C C . ARG A 1 72 ? -8.153 0.228 -3.143 1.00 89.12 72 ARG A C 1
ATOM 587 O O . ARG A 1 72 ? -7.556 -0.044 -4.179 1.00 89.12 72 ARG A O 1
ATOM 594 N N . LYS A 1 73 ? -9.329 0.861 -3.127 1.00 91.19 73 LYS A N 1
ATOM 595 C CA . LYS A 1 73 ? -10.067 1.259 -4.338 1.00 91.19 73 LYS A CA 1
ATOM 596 C C . LYS A 1 73 ? -9.257 2.211 -5.216 1.00 91.19 73 LYS A C 1
ATOM 598 O O . LYS A 1 73 ? -9.295 2.101 -6.441 1.00 91.19 73 LYS A O 1
ATOM 603 N N . THR A 1 74 ? -8.505 3.124 -4.601 1.00 91.81 74 THR A N 1
ATOM 604 C CA . THR A 1 74 ? -7.626 4.063 -5.313 1.00 91.81 74 THR A CA 1
ATOM 605 C C . THR A 1 74 ? -6.514 3.324 -6.058 1.00 91.81 74 THR A C 1
ATOM 607 O O . THR A 1 74 ? -6.324 3.538 -7.256 1.00 91.81 74 THR A O 1
ATOM 610 N N . ILE A 1 75 ? -5.822 2.410 -5.375 1.00 89.75 75 ILE A N 1
ATOM 611 C CA . ILE A 1 75 ? -4.742 1.608 -5.961 1.00 89.75 75 ILE A CA 1
ATOM 612 C C . ILE A 1 75 ? -5.294 0.664 -7.031 1.00 89.75 75 ILE A C 1
ATOM 614 O O . ILE A 1 75 ? -4.743 0.602 -8.125 1.00 89.75 75 ILE A O 1
ATOM 618 N N . GLU A 1 76 ? -6.407 -0.021 -6.768 1.00 90.25 76 GLU A N 1
ATOM 619 C CA . GLU A 1 76 ? -7.064 -0.896 -7.744 1.00 90.25 76 GLU A CA 1
ATOM 620 C C . GLU A 1 76 ? -7.440 -0.142 -9.018 1.00 90.25 76 GLU A C 1
ATOM 622 O O . GLU A 1 76 ? -7.159 -0.607 -10.120 1.00 90.25 76 GLU A O 1
ATOM 627 N N . LYS A 1 77 ? -8.036 1.047 -8.897 1.00 92.38 77 LYS A N 1
ATOM 628 C CA . LYS A 1 77 ? -8.359 1.877 -10.059 1.00 92.38 77 LYS A CA 1
ATOM 629 C C . LYS A 1 77 ? -7.099 2.238 -10.849 1.00 92.38 77 LYS A C 1
ATOM 631 O O . LYS A 1 77 ? -7.110 2.133 -12.072 1.00 92.38 77 LYS A O 1
ATOM 636 N N . ALA A 1 78 ? -6.024 2.634 -10.170 1.00 91.00 78 ALA A N 1
ATOM 637 C CA . ALA A 1 78 ? -4.763 2.972 -10.824 1.00 91.00 78 ALA A CA 1
ATOM 638 C C . ALA A 1 78 ? -4.132 1.765 -11.537 1.00 91.00 78 ALA A C 1
ATOM 640 O O . ALA A 1 78 ? -3.693 1.888 -12.678 1.00 91.00 78 ALA A O 1
ATOM 641 N N . LEU A 1 79 ? -4.139 0.588 -10.909 1.00 88.00 79 LEU A N 1
ATOM 642 C CA . LEU A 1 79 ? -3.615 -0.638 -11.510 1.00 88.00 79 LEU A CA 1
ATOM 643 C C . LEU A 1 79 ? -4.453 -1.099 -12.711 1.00 88.00 79 LEU A C 1
ATOM 645 O O . LEU A 1 79 ? -3.870 -1.487 -13.721 1.00 88.00 79 LEU A O 1
ATOM 649 N N . LYS A 1 80 ? -5.789 -0.973 -12.656 1.00 89.44 80 LYS A N 1
ATOM 650 C CA . LYS A 1 80 ? -6.682 -1.219 -13.807 1.00 89.44 80 LYS A CA 1
ATOM 651 C C . LYS A 1 80 ? -6.366 -0.294 -14.976 1.00 89.44 80 LYS A C 1
ATOM 653 O O . LYS A 1 80 ? -6.267 -0.746 -16.110 1.00 89.44 80 LYS A O 1
ATOM 658 N N . LEU A 1 81 ? -6.166 0.999 -14.706 1.00 90.94 81 LEU A N 1
ATOM 659 C CA . LEU A 1 81 ? -5.787 1.976 -15.735 1.00 90.94 81 LEU A CA 1
ATOM 660 C C . LEU A 1 81 ? -4.424 1.662 -16.369 1.00 90.94 81 LEU A C 1
ATOM 662 O O . LEU A 1 81 ? -4.204 1.990 -17.530 1.00 90.94 81 LEU A O 1
ATOM 666 N N . GLN A 1 82 ? -3.526 1.013 -15.625 1.00 87.12 82 GLN A N 1
ATOM 667 C CA . GLN A 1 82 ? -2.232 0.539 -16.122 1.00 87.12 82 GLN A CA 1
ATOM 668 C C . GLN A 1 82 ? -2.299 -0.848 -16.789 1.00 87.12 82 GLN A C 1
ATOM 670 O O . GLN A 1 82 ? -1.268 -1.332 -17.250 1.00 87.12 82 GLN A O 1
ATOM 675 N N . GLY A 1 83 ? -3.464 -1.509 -16.828 1.00 84.50 83 GLY A N 1
ATOM 676 C CA . GLY A 1 83 ? -3.615 -2.869 -17.363 1.00 84.50 83 GLY A CA 1
ATOM 677 C C . GLY A 1 83 ? -2.903 -3.950 -16.540 1.00 84.50 83 GLY A C 1
ATOM 678 O O . GLY A 1 83 ? -2.535 -4.991 -17.077 1.00 84.50 83 GLY A O 1
ATOM 679 N N . ARG A 1 84 ? -2.658 -3.690 -15.249 1.00 79.94 84 ARG A N 1
ATOM 680 C CA . ARG A 1 84 ? -1.927 -4.583 -14.328 1.00 79.94 84 ARG A CA 1
ATOM 681 C C . ARG A 1 84 ? -2.846 -5.502 -13.516 1.00 79.94 84 ARG A C 1
ATOM 683 O O . ARG A 1 84 ? -2.333 -6.390 -12.843 1.00 79.94 84 ARG A O 1
ATOM 690 N N . ILE A 1 85 ? -4.165 -5.277 -13.573 1.00 75.69 85 ILE A N 1
ATOM 691 C CA . ILE A 1 85 ? -5.258 -6.129 -13.061 1.00 75.69 85 ILE A CA 1
ATOM 692 C C . ILE A 1 85 ? -6.506 -6.003 -13.925 1.00 75.69 85 ILE A C 1
ATOM 694 O O . ILE A 1 85 ? -6.641 -4.952 -14.593 1.00 75.69 85 ILE A O 1
#

Organism: Dehalococcoides mccartyi (strain CBDB1) (NCBI:txid255470)

Radius of gyration: 12.02 Å; chains: 1; bounding box: 31×26×29 Å

Foldseek 3Di:
DPPQQAQVNLLVVCLVQQWAAAPVPLVPPVSSVVPIDNQQPRDDDPVNCVVCSVNSSVNLVDDDRVSSVVSRVVSVVSCVVVVSD

Sequence (85 aa):
MSQQVNKEEAINWLIKIGTIPYWDSIDNRPLFRRIVKKNDGTKVDRVTEEEAWPFIINALGMKTEAETESLRKTIEKALKLQGRI

pLDDT: mean 80.46, std 9.81, range [39.47, 92.38]